Protein AF-A0A920GSS7-F1 (afdb_monomer_lite)

Foldseek 3Di:
DAQLLVLLVQLLVCLLVVVCVSLVCQLPFQDYFPSVLSNLSSQLSNCVSVVVLVSNLVSLVSCVVPQCSNDDDPVSNVVSLVSNLVSCLSVVVPVVSLVSCCVPPVVCSVVPPCVVSNPPDD

pLDDT: mean 87.75, std 14.55, range [37.09, 98.62]

Radius of gyration: 14.42 Å; chains: 1; bounding box: 28×36×34 Å

Sequence (122 aa):
MGQSFADVHAALAHAMAGNEEYLSKLIEGNSGFAGDIVSPVAKAWKAISENKWDKAREELEIASSEFERFGGSRAQRDLLEFTYVNVLMRSGNKEVARKTLLERRPNFYEMAPIETIAQSKN

Secondary structure (DSSP, 8-state):
---HHHHHHHHHHHHHTT-HHHHHHHHH---STTHHHHHHHHHHHHHHHTT-HHHHHHHHHHHTT-GGGG-S-HHHHHHHHHHHHHHHHHTT-HHHHHHHHHHH-HHHHHHSTTHHHHT---

Structure (mmCIF, N/CA/C/O backbone):
data_AF-A0A920GSS7-F1
#
_entry.id   AF-A0A920GSS7-F1
#
loop_
_atom_site.group_PDB
_atom_site.id
_atom_site.type_symbol
_atom_site.label_atom_id
_atom_site.label_alt_id
_atom_site.label_comp_id
_atom_site.label_asym_id
_atom_site.label_entity_id
_atom_site.label_seq_id
_atom_site.pdbx_PDB_ins_code
_atom_site.Cartn_x
_atom_site.Cartn_y
_atom_site.Cartn_z
_atom_site.occupancy
_atom_site.B_iso_or_equiv
_atom_site.auth_seq_id
_atom_site.auth_comp_id
_atom_site.auth_asym_id
_atom_site.auth_atom_id
_atom_site.pdbx_PDB_model_num
ATOM 1 N N . MET A 1 1 ? 3.647 11.670 12.699 1.00 64.81 1 MET A N 1
ATOM 2 C CA . MET A 1 1 ? 4.526 11.182 11.622 1.00 64.81 1 MET A CA 1
ATOM 3 C C . MET A 1 1 ? 5.850 11.900 11.733 1.00 64.81 1 MET A C 1
ATOM 5 O O . MET A 1 1 ? 5.871 13.037 12.199 1.00 64.81 1 MET A O 1
ATOM 9 N N . GLY A 1 2 ? 6.940 11.230 11.385 1.00 72.81 2 GLY A N 1
ATOM 10 C CA . GLY A 1 2 ? 8.278 11.802 11.565 1.00 72.81 2 GLY A CA 1
ATOM 11 C C . GLY A 1 2 ? 9.389 11.045 10.853 1.00 72.81 2 GLY A C 1
ATOM 12 O O . GLY A 1 2 ? 10.430 11.630 10.569 1.00 72.81 2 GLY A O 1
ATOM 13 N N . GLN A 1 3 ? 9.154 9.780 10.502 1.00 86.56 3 GLN A N 1
ATOM 14 C CA . GLN A 1 3 ? 10.082 8.978 9.719 1.00 86.56 3 GLN A CA 1
ATOM 15 C C . GLN A 1 3 ? 9.275 8.016 8.849 1.00 86.56 3 GLN A C 1
ATOM 17 O O . GLN A 1 3 ? 8.808 6.986 9.328 1.00 86.56 3 GLN A O 1
ATOM 22 N N . SER A 1 4 ? 9.150 8.330 7.560 1.00 89.00 4 SER A N 1
ATOM 23 C CA . SER A 1 4 ? 8.267 7.640 6.605 1.00 89.00 4 SER A CA 1
ATOM 24 C C . SER A 1 4 ? 8.499 6.129 6.562 1.00 89.00 4 SER A C 1
ATOM 26 O O . SER A 1 4 ? 7.547 5.358 6.514 1.00 89.00 4 SER A O 1
ATOM 28 N N . PHE A 1 5 ? 9.766 5.708 6.652 1.00 88.31 5 PHE A N 1
ATOM 29 C CA . PHE A 1 5 ? 10.161 4.307 6.820 1.00 88.31 5 PHE A CA 1
ATOM 30 C C . PHE A 1 5 ? 9.422 3.642 7.994 1.00 88.31 5 PHE A C 1
ATOM 32 O O . PHE A 1 5 ? 8.775 2.610 7.827 1.00 88.31 5 PHE A O 1
ATOM 39 N N . ALA A 1 6 ? 9.527 4.230 9.188 1.00 92.25 6 ALA A N 1
ATOM 40 C CA . ALA A 1 6 ? 8.962 3.666 10.408 1.00 92.25 6 ALA A CA 1
ATOM 41 C C . ALA A 1 6 ? 7.433 3.755 10.390 1.00 92.25 6 ALA A C 1
ATOM 43 O O . ALA A 1 6 ? 6.764 2.795 10.760 1.00 92.25 6 ALA A O 1
ATOM 44 N N . ASP A 1 7 ? 6.897 4.871 9.893 1.00 94.50 7 ASP A N 1
ATOM 45 C CA . ASP A 1 7 ? 5.461 5.122 9.806 1.00 94.50 7 ASP A CA 1
ATOM 46 C C . ASP A 1 7 ? 4.760 4.073 8.908 1.00 94.50 7 ASP A C 1
ATOM 48 O O . ASP A 1 7 ? 3.737 3.515 9.305 1.00 94.50 7 ASP A O 1
ATOM 52 N N . VAL A 1 8 ? 5.336 3.702 7.752 1.00 94.75 8 VAL A N 1
ATOM 53 C CA . VAL A 1 8 ? 4.772 2.654 6.870 1.00 94.75 8 VAL A CA 1
ATOM 54 C C . VAL A 1 8 ? 4.809 1.261 7.504 1.00 94.75 8 VAL A C 1
ATOM 56 O O . VAL A 1 8 ? 3.839 0.509 7.383 1.00 94.75 8 VAL A O 1
ATOM 59 N N . HIS A 1 9 ? 5.898 0.900 8.191 1.00 95.56 9 HIS A N 1
ATOM 60 C CA . HIS A 1 9 ? 6.002 -0.406 8.855 1.00 95.56 9 HIS A CA 1
ATOM 61 C C . HIS A 1 9 ? 5.085 -0.497 10.079 1.00 95.56 9 HIS A C 1
ATOM 63 O O . HIS A 1 9 ? 4.462 -1.535 10.304 1.00 95.56 9 HIS A O 1
ATOM 69 N N . ALA A 1 10 ? 4.955 0.591 10.842 1.00 96.44 10 ALA A N 1
ATOM 70 C CA . ALA A 1 10 ? 3.996 0.680 11.934 1.00 96.44 10 ALA A CA 1
ATOM 71 C C . ALA A 1 10 ? 2.562 0.539 11.405 1.00 96.44 10 ALA A C 1
ATOM 73 O O . ALA A 1 10 ? 1.787 -0.238 11.956 1.00 96.44 10 ALA A O 1
ATOM 74 N N . ALA A 1 11 ? 2.224 1.208 10.297 1.00 97.31 11 ALA A N 1
ATOM 75 C CA . ALA A 1 11 ? 0.908 1.089 9.672 1.00 97.31 11 ALA A CA 1
ATOM 76 C C . ALA A 1 11 ? 0.608 -0.357 9.252 1.00 97.31 11 ALA A C 1
ATOM 78 O O . ALA A 1 11 ? -0.476 -0.860 9.540 1.00 97.31 11 ALA A O 1
ATOM 79 N N . LEU A 1 12 ? 1.578 -1.049 8.644 1.00 97.88 12 LEU A N 1
ATOM 80 C CA . LEU A 1 12 ? 1.446 -2.465 8.299 1.00 97.88 12 LEU A CA 1
ATOM 81 C C . LEU A 1 12 ? 1.175 -3.321 9.544 1.00 97.88 12 LEU A C 1
ATOM 83 O O . LEU A 1 12 ? 0.211 -4.084 9.571 1.00 97.88 12 LEU A O 1
ATOM 87 N N . ALA A 1 13 ? 1.995 -3.173 10.588 1.00 98.25 13 ALA A N 1
ATOM 88 C CA . ALA A 1 13 ? 1.846 -3.938 11.822 1.00 98.25 13 ALA A CA 1
ATOM 89 C C . ALA A 1 13 ? 0.486 -3.684 12.493 1.00 98.25 13 ALA A C 1
ATOM 91 O O . ALA A 1 13 ? -0.191 -4.628 12.895 1.00 98.25 13 ALA A O 1
ATOM 92 N N . HIS A 1 14 ? 0.054 -2.422 12.577 1.00 98.50 14 HIS A N 1
ATOM 93 C CA . HIS A 1 14 ? -1.231 -2.069 13.172 1.00 98.50 14 HIS A CA 1
ATOM 94 C C . HIS A 1 14 ? -2.415 -2.591 12.356 1.00 98.50 14 HIS A C 1
ATOM 96 O O . HIS A 1 14 ? -3.345 -3.133 12.949 1.00 98.50 14 HIS A O 1
ATOM 102 N N . ALA A 1 15 ? -2.374 -2.493 11.025 1.00 98.44 15 ALA A N 1
ATOM 103 C CA . ALA A 1 15 ? -3.432 -3.014 10.162 1.00 98.44 15 ALA A CA 1
ATOM 104 C C . ALA A 1 15 ? -3.603 -4.528 10.302 1.00 98.44 15 ALA A C 1
ATOM 106 O O . ALA A 1 15 ? -4.724 -5.004 10.473 1.00 98.44 15 ALA A O 1
ATOM 107 N N . MET A 1 16 ? -2.500 -5.279 10.290 1.00 98.12 16 MET A N 1
ATOM 108 C CA . MET A 1 16 ? -2.545 -6.742 10.391 1.00 98.12 16 MET A CA 1
ATOM 109 C C . MET A 1 16 ? -2.901 -7.228 11.801 1.00 98.12 16 MET A C 1
ATOM 111 O O . MET A 1 16 ? -3.455 -8.312 11.951 1.00 98.12 16 MET A O 1
ATOM 115 N N . ALA A 1 17 ? -2.627 -6.425 12.831 1.00 98.12 17 ALA A N 1
ATOM 116 C CA . ALA A 1 17 ? -3.016 -6.711 14.209 1.00 98.12 17 ALA A CA 1
ATOM 117 C C . ALA A 1 17 ? -4.444 -6.248 14.567 1.00 98.12 17 ALA A C 1
ATOM 119 O O . ALA A 1 17 ? -4.877 -6.475 15.693 1.00 98.12 17 ALA A O 1
ATOM 120 N N . GLY A 1 18 ? -5.164 -5.570 13.661 1.00 97.62 18 GLY A N 1
ATOM 121 C CA . GLY A 1 18 ? -6.484 -4.992 13.956 1.00 97.62 18 GLY A CA 1
ATOM 122 C C . GLY A 1 18 ? -6.446 -3.787 14.909 1.00 97.62 18 GLY A C 1
ATOM 123 O O . GLY A 1 18 ? -7.456 -3.433 15.511 1.00 97.62 18 GLY A O 1
ATOM 124 N N . ASN A 1 19 ? -5.289 -3.138 15.057 1.00 98.25 19 ASN A N 1
ATOM 125 C CA . ASN A 1 19 ? -5.088 -1.994 15.947 1.00 98.25 19 ASN A CA 1
ATOM 126 C C . ASN A 1 19 ? -5.577 -0.689 15.292 1.00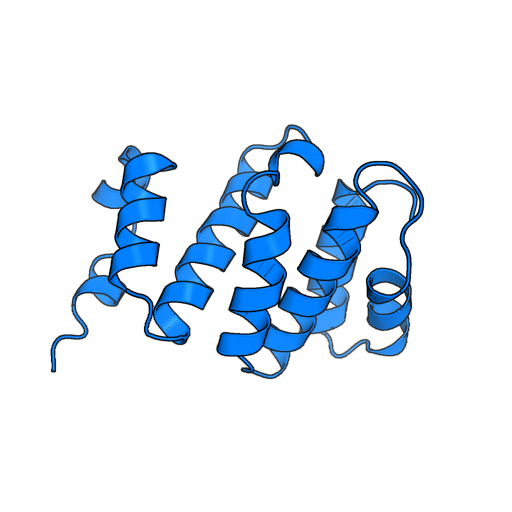 98.25 19 ASN A C 1
ATOM 128 O O . ASN A 1 19 ? -4.775 0.173 14.917 1.00 98.25 19 ASN A O 1
ATOM 132 N N . GLU A 1 20 ? -6.896 -0.543 15.148 1.00 96.88 20 GLU A N 1
ATOM 133 C CA . GLU A 1 20 ? -7.518 0.560 14.402 1.00 96.88 20 GLU A CA 1
ATOM 134 C C . GLU A 1 20 ? -7.164 1.953 14.932 1.00 96.88 20 GLU A C 1
ATOM 136 O O . GLU A 1 20 ? -6.946 2.869 14.139 1.00 96.88 20 GLU A O 1
ATOM 141 N N . GLU A 1 21 ? -7.064 2.122 16.253 1.00 96.94 21 GLU A N 1
ATOM 142 C CA . GLU A 1 21 ? -6.752 3.419 16.864 1.00 96.94 21 GLU A CA 1
ATOM 143 C C . GLU A 1 21 ? -5.384 3.945 16.400 1.00 96.94 21 GLU A C 1
ATOM 145 O O . GLU A 1 21 ? -5.246 5.098 15.988 1.00 96.94 21 GLU A O 1
ATOM 150 N N . TYR A 1 22 ? -4.361 3.090 16.433 1.00 96.75 22 TYR A N 1
ATOM 151 C CA . TYR A 1 22 ? -3.008 3.466 16.028 1.00 96.75 22 TYR A CA 1
ATOM 152 C C . TYR A 1 22 ? -2.873 3.585 14.512 1.00 96.75 22 TYR A C 1
ATOM 154 O O . TYR A 1 22 ? -2.193 4.489 14.028 1.00 96.75 22 TYR A O 1
ATOM 162 N N . LEU A 1 23 ? -3.559 2.722 13.760 1.00 97.88 23 LEU A N 1
ATOM 163 C CA . LEU A 1 23 ? -3.593 2.818 12.307 1.00 97.88 23 LEU A CA 1
ATOM 164 C C . LEU A 1 23 ? -4.236 4.130 11.842 1.00 97.88 23 LEU A C 1
ATOM 166 O O . LEU A 1 23 ? -3.715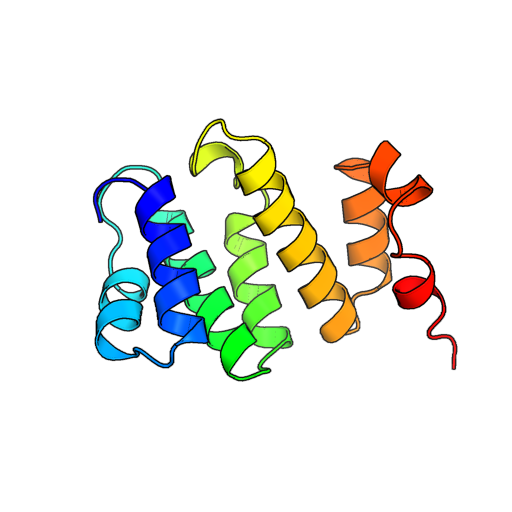 4.770 10.933 1.00 97.88 23 LEU A O 1
ATOM 170 N N . SER A 1 24 ? -5.322 4.569 12.484 1.00 96.75 24 SER A N 1
ATOM 171 C CA . SER A 1 24 ? -6.035 5.797 12.099 1.00 96.75 24 SER A CA 1
ATOM 172 C C . SER A 1 24 ? -5.147 7.036 12.232 1.00 96.75 24 SER A C 1
ATOM 174 O O . SER A 1 24 ? -5.118 7.864 11.327 1.00 96.75 24 SER A O 1
ATOM 176 N N . LYS A 1 25 ? -4.293 7.098 13.264 1.00 95.19 25 LYS A N 1
ATOM 177 C CA . LYS A 1 25 ? -3.291 8.172 13.427 1.00 95.19 25 LYS A CA 1
ATOM 178 C C . LYS A 1 25 ? -2.308 8.252 12.246 1.00 95.19 25 LYS A C 1
ATOM 180 O O . LYS A 1 25 ? -1.860 9.339 11.887 1.00 95.19 25 LYS A O 1
ATOM 185 N N . LEU A 1 26 ? -1.969 7.110 11.642 1.00 95.50 26 LEU A N 1
ATOM 186 C CA . LEU A 1 26 ? -1.089 7.015 10.468 1.00 95.50 26 LEU A CA 1
ATOM 187 C C . LEU A 1 26 ? -1.843 7.224 9.145 1.00 95.50 26 LEU A C 1
ATOM 189 O O . LEU A 1 26 ? -1.243 7.610 8.153 1.00 95.50 26 LEU A O 1
ATOM 193 N N . ILE A 1 27 ? -3.153 6.995 9.114 1.00 95.81 27 ILE A N 1
ATOM 194 C CA . ILE A 1 27 ? -3.996 7.322 7.959 1.00 95.81 27 ILE A CA 1
ATOM 195 C C . ILE A 1 27 ? -4.253 8.832 7.888 1.00 95.81 27 ILE A C 1
ATOM 197 O O . ILE A 1 27 ? -4.259 9.403 6.800 1.00 95.81 27 ILE A O 1
ATOM 201 N N . GLU A 1 28 ? -4.481 9.477 9.029 1.00 93.81 28 GLU A N 1
ATOM 202 C CA . GLU A 1 28 ? -4.863 10.891 9.117 1.00 93.81 28 GLU A CA 1
ATOM 203 C C . GLU A 1 28 ? -3.665 11.845 9.117 1.00 93.81 28 GLU A C 1
ATOM 205 O O . GLU A 1 28 ? -3.799 13.013 8.751 1.00 93.81 28 GLU A O 1
ATOM 210 N N . GLY A 1 29 ? -2.486 11.373 9.526 1.00 87.62 29 GLY A N 1
ATOM 211 C CA . GLY A 1 29 ? -1.282 12.195 9.505 1.00 87.62 29 GLY A CA 1
ATOM 212 C C . GLY A 1 29 ? -0.817 12.516 8.079 1.00 87.62 29 GLY A C 1
ATOM 213 O O . GLY A 1 29 ? -0.959 11.719 7.156 1.00 87.62 29 GLY A O 1
ATOM 214 N N . ASN A 1 30 ? -0.229 13.699 7.911 1.00 81.69 30 ASN A N 1
ATOM 215 C CA . ASN A 1 30 ? 0.354 14.161 6.645 1.00 81.69 30 ASN A CA 1
ATOM 216 C C . ASN A 1 30 ? 1.663 14.948 6.837 1.00 81.69 30 ASN A C 1
ATOM 218 O O . ASN A 1 30 ? 2.149 15.600 5.916 1.00 81.69 30 ASN A O 1
ATOM 222 N N . SER A 1 31 ? 2.215 14.931 8.051 1.00 82.31 31 SER A N 1
ATOM 223 C CA . SER A 1 31 ? 3.404 15.694 8.416 1.00 82.31 31 SER A CA 1
ATOM 224 C C . SER A 1 31 ? 4.685 14.875 8.249 1.00 82.31 31 SER A C 1
ATOM 226 O O . SER A 1 31 ? 4.675 13.648 8.303 1.00 82.31 31 SER A O 1
ATOM 228 N N . GLY A 1 32 ? 5.817 15.560 8.084 1.00 83.25 32 GLY A N 1
ATOM 229 C CA . GLY A 1 32 ? 7.121 14.915 7.911 1.00 83.25 32 GLY A CA 1
ATOM 230 C C . GLY A 1 32 ? 7.424 14.519 6.464 1.00 83.25 32 GLY A C 1
ATOM 231 O O . GLY A 1 32 ? 6.629 14.724 5.548 1.00 83.25 32 GLY A O 1
ATOM 232 N N . PHE A 1 33 ? 8.627 13.987 6.247 1.00 84.44 33 PHE A N 1
ATOM 233 C CA . PHE A 1 33 ? 9.070 13.562 4.920 1.00 84.44 33 PHE A CA 1
ATOM 234 C C . PHE A 1 33 ? 8.132 12.485 4.363 1.00 84.44 33 PHE A C 1
ATOM 236 O O . PHE A 1 33 ? 7.750 11.570 5.090 1.00 84.44 33 PHE A O 1
ATOM 243 N N . ALA A 1 34 ? 7.762 12.599 3.086 1.00 88.62 34 ALA A N 1
ATOM 244 C CA . ALA A 1 34 ? 6.875 11.659 2.394 1.00 88.62 34 ALA A CA 1
ATOM 245 C C . ALA A 1 34 ? 5.513 11.408 3.085 1.00 88.62 34 ALA A C 1
ATOM 247 O O . ALA A 1 34 ? 4.861 10.404 2.806 1.00 88.62 34 ALA A O 1
ATOM 248 N N . GLY A 1 35 ? 5.070 12.296 3.988 1.00 85.25 35 GLY A N 1
ATOM 249 C CA . GLY A 1 35 ? 3.802 12.146 4.715 1.00 85.25 35 GLY A CA 1
ATOM 250 C C . GLY A 1 35 ? 2.578 12.079 3.793 1.00 85.25 35 GLY A C 1
ATOM 251 O O . GLY A 1 35 ? 1.618 11.373 4.088 1.00 85.25 35 GLY A O 1
ATOM 252 N N . ASP A 1 36 ? 2.656 12.736 2.636 1.00 89.31 36 ASP A N 1
ATOM 253 C CA . ASP A 1 36 ? 1.682 12.696 1.542 1.00 89.31 36 ASP A CA 1
ATOM 254 C C . ASP A 1 36 ? 1.469 11.291 0.960 1.00 89.31 36 ASP A C 1
ATOM 256 O O . ASP A 1 36 ? 0.346 10.964 0.582 1.00 89.31 36 ASP A O 1
ATOM 260 N N . ILE A 1 37 ? 2.501 10.438 0.953 1.00 93.62 37 ILE A N 1
ATOM 261 C CA . ILE A 1 37 ? 2.401 9.053 0.465 1.00 93.62 37 ILE A CA 1
ATOM 262 C C . ILE A 1 37 ? 2.309 8.010 1.594 1.00 93.62 37 ILE A C 1
ATOM 264 O O . ILE A 1 37 ? 1.879 6.884 1.352 1.00 93.62 37 ILE A O 1
ATOM 268 N N . VAL A 1 38 ? 2.628 8.362 2.848 1.00 95.19 38 VAL A N 1
ATOM 269 C CA . VAL A 1 38 ? 2.417 7.468 4.009 1.00 95.19 38 VAL A CA 1
ATOM 270 C C . VAL A 1 38 ? 0.931 7.158 4.198 1.00 95.19 38 VAL A C 1
ATOM 272 O O . VAL A 1 38 ? 0.568 5.992 4.347 1.00 95.19 38 VAL A O 1
ATOM 275 N N . SER A 1 39 ? 0.071 8.181 4.163 1.00 95.38 39 SER A N 1
ATOM 276 C CA . SER A 1 39 ? -1.382 8.026 4.333 1.00 95.38 39 SER A CA 1
ATOM 277 C C . SER A 1 39 ? -2.010 7.028 3.343 1.00 95.38 39 SER A C 1
ATOM 279 O O . SER A 1 39 ? -2.669 6.089 3.803 1.00 95.38 39 SER A O 1
ATOM 281 N N . PRO A 1 40 ? -1.811 7.143 2.011 1.00 96.50 40 PRO A N 1
ATOM 282 C CA . PRO A 1 40 ? -2.368 6.175 1.067 1.00 96.50 40 PRO A CA 1
ATOM 283 C C . PRO A 1 40 ? -1.827 4.757 1.292 1.00 96.50 40 PRO A C 1
ATOM 285 O O . PRO A 1 40 ? -2.600 3.802 1.302 1.00 96.50 40 PRO A O 1
ATOM 288 N N . VAL A 1 41 ? -0.540 4.582 1.605 1.00 97.44 41 VAL A N 1
ATOM 289 C CA . VAL A 1 41 ? -0.007 3.243 1.921 1.00 97.44 41 VAL A CA 1
ATOM 290 C C . VAL A 1 41 ? -0.620 2.669 3.209 1.00 97.44 41 VAL A C 1
ATOM 292 O O . VAL A 1 41 ? -0.959 1.487 3.255 1.00 97.44 41 VAL A O 1
ATOM 295 N N . ALA A 1 42 ? -0.859 3.488 4.236 1.00 97.50 42 ALA A N 1
ATOM 296 C CA . ALA A 1 42 ? -1.560 3.055 5.448 1.00 97.50 42 ALA A CA 1
ATOM 297 C C . ALA A 1 42 ? -3.020 2.645 5.169 1.00 97.50 42 ALA A C 1
ATOM 299 O O . ALA A 1 42 ? -3.491 1.626 5.684 1.00 97.50 42 ALA A O 1
ATOM 300 N N . LYS A 1 43 ? -3.730 3.391 4.312 1.00 98.25 43 LYS A N 1
ATOM 301 C CA . LYS A 1 43 ? -5.085 3.033 3.853 1.00 98.25 43 LYS A CA 1
ATOM 302 C C . LYS A 1 43 ? -5.085 1.735 3.053 1.00 98.25 43 LYS A C 1
ATOM 304 O O . LYS A 1 43 ? -5.988 0.918 3.232 1.00 98.25 43 LYS A O 1
ATOM 309 N N . ALA A 1 44 ? -4.068 1.514 2.223 1.00 98.44 44 ALA A N 1
ATOM 310 C CA . ALA A 1 44 ? -3.903 0.260 1.508 1.00 98.44 44 ALA A CA 1
ATOM 311 C C . ALA A 1 44 ? -3.727 -0.925 2.464 1.00 98.44 44 ALA A C 1
ATOM 313 O O . ALA A 1 44 ? -4.384 -1.946 2.276 1.00 98.44 44 ALA A O 1
ATOM 314 N N . TRP A 1 45 ? -2.923 -0.788 3.526 1.00 98.44 45 TRP A N 1
ATOM 315 C CA . TRP A 1 45 ? -2.790 -1.840 4.540 1.00 98.44 45 TRP A CA 1
ATOM 316 C C . TRP A 1 45 ? -4.112 -2.175 5.218 1.00 98.44 45 TRP A C 1
ATOM 318 O O . TRP A 1 45 ? -4.427 -3.356 5.360 1.00 98.44 45 TRP A O 1
ATOM 328 N N . LYS A 1 46 ? -4.907 -1.155 5.568 1.00 98.62 46 LYS A N 1
ATOM 329 C CA . LYS A 1 46 ? -6.262 -1.355 6.097 1.00 98.62 46 LYS A CA 1
ATOM 330 C C . LYS A 1 46 ? -7.143 -2.120 5.110 1.00 98.62 46 LYS A C 1
ATOM 332 O O . LYS A 1 46 ? -7.798 -3.092 5.464 1.00 98.62 46 LYS A O 1
ATOM 337 N N . ALA A 1 47 ? -7.151 -1.695 3.851 1.00 98.62 47 ALA A N 1
ATOM 338 C CA . ALA A 1 47 ? -7.955 -2.343 2.825 1.00 98.62 47 ALA A CA 1
ATOM 339 C C . ALA A 1 47 ? -7.527 -3.805 2.604 1.00 98.62 47 ALA A C 1
ATOM 341 O O . ALA A 1 47 ? -8.384 -4.671 2.447 1.00 98.62 47 ALA A O 1
ATOM 342 N N . ILE A 1 48 ? -6.225 -4.101 2.651 1.00 98.50 48 ILE A N 1
ATOM 343 C CA . ILE A 1 48 ? -5.696 -5.468 2.559 1.00 98.50 48 ILE A CA 1
ATOM 344 C C . ILE A 1 48 ? -6.149 -6.319 3.750 1.00 98.50 48 ILE A C 1
ATOM 346 O O . ILE A 1 48 ? -6.622 -7.433 3.526 1.00 98.50 48 ILE A O 1
ATOM 350 N N . SER A 1 49 ? -6.056 -5.823 4.992 1.00 98.25 49 SER A N 1
ATOM 351 C CA . SER A 1 49 ? -6.489 -6.597 6.169 1.00 98.25 49 SER A CA 1
ATOM 352 C C . SER A 1 49 ? -7.993 -6.898 6.159 1.00 98.25 49 SER A C 1
ATOM 354 O O . SER A 1 49 ? -8.426 -7.920 6.685 1.00 98.25 49 SER A O 1
ATOM 356 N N . GLU A 1 50 ? -8.783 -6.061 5.485 1.00 98.12 50 GLU A N 1
ATOM 357 C CA . GLU A 1 50 ? -10.227 -6.226 5.293 1.00 98.12 50 GLU A CA 1
ATOM 358 C C . GLU A 1 50 ? -10.604 -6.963 3.986 1.00 98.12 50 GLU A C 1
ATOM 360 O O . GLU A 1 50 ? -11.788 -7.079 3.670 1.00 98.12 50 GLU A O 1
ATOM 365 N N . ASN A 1 51 ? -9.631 -7.464 3.211 1.00 97.69 51 ASN A N 1
ATOM 366 C CA . ASN A 1 51 ? -9.823 -8.086 1.887 1.00 97.69 51 ASN A CA 1
ATOM 367 C C . ASN A 1 51 ? -10.512 -7.183 0.836 1.00 97.69 51 ASN A C 1
ATOM 369 O O . ASN A 1 51 ? -11.104 -7.668 -0.131 1.00 97.69 51 ASN A O 1
ATOM 373 N N . LYS A 1 52 ? -10.424 -5.859 0.985 1.00 98.44 52 LYS A N 1
ATOM 374 C CA . LYS A 1 52 ? -10.952 -4.859 0.044 1.00 98.44 52 LYS A CA 1
ATOM 375 C C . LYS A 1 52 ? -9.927 -4.570 -1.057 1.00 98.44 52 LYS A C 1
ATOM 377 O O . LYS A 1 52 ? -9.325 -3.500 -1.102 1.00 98.44 52 LYS A O 1
ATOM 382 N N . TRP A 1 53 ? -9.711 -5.541 -1.943 1.00 97.62 53 TRP A N 1
ATOM 383 C CA . TRP A 1 53 ? -8.615 -5.522 -2.923 1.00 97.62 53 TRP A CA 1
ATOM 384 C C . TRP A 1 53 ? -8.648 -4.341 -3.899 1.00 97.62 53 TRP A C 1
ATOM 386 O O . TRP A 1 53 ? -7.607 -3.734 -4.136 1.00 97.62 53 TRP A O 1
ATOM 396 N N . ASP A 1 54 ? -9.819 -3.964 -4.419 1.00 98.00 54 ASP A N 1
ATOM 397 C CA . ASP A 1 54 ? -9.932 -2.806 -5.321 1.00 98.00 54 ASP A CA 1
ATOM 398 C C . ASP A 1 54 ? -9.570 -1.501 -4.613 1.00 98.00 54 ASP A C 1
ATOM 400 O O . ASP A 1 54 ? -8.848 -0.669 -5.162 1.00 98.00 54 ASP A O 1
ATOM 404 N N . LYS A 1 55 ? -9.983 -1.368 -3.348 1.00 98.38 55 LYS A N 1
ATOM 405 C CA . LYS A 1 55 ? -9.635 -0.206 -2.533 1.00 98.38 55 LYS A CA 1
ATOM 406 C C . LYS A 1 55 ? -8.139 -0.162 -2.233 1.00 98.38 55 LYS A C 1
ATOM 408 O O . LYS A 1 55 ? -7.529 0.896 -2.323 1.00 98.38 55 LYS A O 1
ATOM 413 N N . ALA A 1 56 ? -7.537 -1.306 -1.914 1.00 98.50 56 ALA A N 1
ATOM 414 C CA . ALA A 1 56 ? -6.094 -1.400 -1.717 1.00 98.50 56 ALA A CA 1
ATOM 415 C C . ALA A 1 56 ? -5.318 -0.999 -2.979 1.00 98.50 56 ALA A C 1
ATOM 417 O O . ALA A 1 56 ? -4.289 -0.334 -2.876 1.00 98.50 56 ALA A O 1
ATOM 418 N N . ARG A 1 57 ? -5.817 -1.381 -4.163 1.00 97.88 57 ARG A N 1
ATOM 419 C CA . ARG A 1 57 ? -5.209 -1.029 -5.451 1.00 97.88 57 ARG A CA 1
ATOM 420 C C . ARG A 1 57 ? -5.207 0.479 -5.652 1.00 97.88 57 ARG A C 1
ATOM 422 O O . ARG A 1 57 ? -4.145 1.029 -5.909 1.00 97.88 57 ARG A O 1
ATOM 429 N N . GLU A 1 58 ? -6.369 1.115 -5.510 1.00 97.88 58 GLU A N 1
ATOM 430 C CA . GLU A 1 58 ? -6.523 2.567 -5.671 1.00 97.88 58 GLU A CA 1
ATOM 431 C C . GLU A 1 58 ? -5.573 3.340 -4.752 1.00 97.88 58 GLU A C 1
ATOM 433 O O . GLU A 1 58 ? -4.920 4.285 -5.181 1.00 97.88 58 GLU A O 1
ATOM 438 N N . GLU A 1 59 ? -5.460 2.919 -3.492 1.00 98.00 59 GLU A N 1
ATOM 439 C CA . GLU A 1 59 ? -4.601 3.595 -2.520 1.00 98.00 59 GLU A CA 1
ATOM 440 C C . GLU A 1 59 ? -3.105 3.361 -2.803 1.00 98.00 59 GLU A C 1
ATOM 442 O O . GLU A 1 59 ? -2.310 4.292 -2.713 1.00 98.00 59 GLU A O 1
ATOM 447 N N . LEU A 1 60 ? -2.691 2.150 -3.203 1.00 97.44 60 LEU A N 1
ATOM 448 C CA . LEU A 1 60 ? -1.291 1.896 -3.579 1.00 97.44 60 LEU A CA 1
ATOM 449 C C . LEU A 1 60 ? -0.890 2.600 -4.872 1.00 97.44 60 LEU A C 1
ATOM 451 O O . LEU A 1 60 ? 0.261 3.017 -4.988 1.00 97.44 60 LEU A O 1
ATOM 455 N N . GLU A 1 61 ? -1.806 2.732 -5.831 1.00 95.81 61 GLU A N 1
ATOM 456 C CA . GLU A 1 61 ? -1.542 3.386 -7.112 1.00 95.81 61 GLU A CA 1
ATOM 457 C C . GLU A 1 61 ? -1.053 4.825 -6.909 1.00 95.81 61 GLU A C 1
ATOM 459 O O . GLU A 1 61 ? -0.057 5.205 -7.529 1.00 95.81 61 GLU A O 1
ATOM 464 N N . ILE A 1 62 ? -1.647 5.553 -5.951 1.00 95.31 62 ILE A N 1
ATOM 465 C CA . ILE A 1 62 ? -1.265 6.924 -5.561 1.00 95.31 62 ILE A CA 1
ATOM 466 C C . ILE A 1 62 ? 0.222 7.024 -5.187 1.00 95.31 62 ILE A C 1
ATOM 468 O O . ILE A 1 62 ? 0.873 8.002 -5.535 1.00 95.31 62 ILE A O 1
ATOM 472 N N . ALA A 1 63 ? 0.770 6.022 -4.492 1.00 94.00 63 ALA A N 1
ATOM 473 C CA . ALA A 1 63 ? 2.158 6.028 -4.014 1.00 94.00 63 ALA A CA 1
ATOM 474 C C . ALA 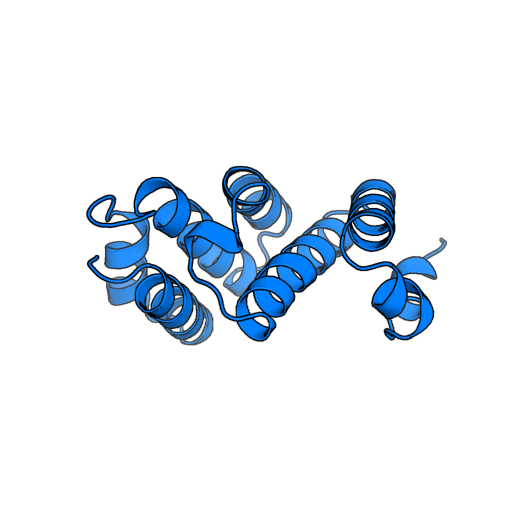A 1 63 ? 3.126 5.229 -4.910 1.00 94.00 63 ALA A C 1
ATOM 476 O O . ALA A 1 63 ? 4.341 5.262 -4.705 1.00 94.00 63 ALA A O 1
ATOM 477 N N . SER A 1 64 ? 2.611 4.481 -5.889 1.00 91.88 64 SER A N 1
ATOM 478 C CA . SER A 1 64 ? 3.364 3.439 -6.595 1.00 91.88 64 SER A CA 1
ATOM 479 C C . SER A 1 64 ? 4.558 3.952 -7.402 1.00 91.88 64 SER A C 1
ATOM 481 O O . SER A 1 64 ? 5.506 3.198 -7.627 1.00 91.88 64 SER A O 1
ATOM 483 N N . SER A 1 65 ? 4.548 5.204 -7.858 1.00 92.00 65 SER A N 1
ATOM 484 C CA . SER A 1 65 ? 5.668 5.823 -8.583 1.00 92.00 65 SER A CA 1
ATOM 485 C C . SER A 1 65 ? 6.766 6.379 -7.678 1.00 92.00 65 SER A C 1
ATOM 487 O O . SER A 1 65 ? 7.770 6.842 -8.202 1.00 92.00 65 SER A O 1
ATOM 489 N N . GLU A 1 66 ? 6.567 6.348 -6.359 1.00 93.12 66 GLU A N 1
ATOM 490 C CA . GLU A 1 66 ? 7.336 7.143 -5.398 1.00 93.12 66 GLU A CA 1
ATOM 491 C C . GLU A 1 66 ? 7.809 6.338 -4.169 1.00 93.12 66 GLU A C 1
ATOM 493 O O . GLU A 1 66 ? 8.175 6.894 -3.131 1.00 93.12 66 GLU A O 1
ATOM 498 N N . PHE A 1 67 ? 7.809 5.002 -4.243 1.00 92.25 67 PHE A N 1
ATOM 499 C CA . PHE A 1 67 ? 8.171 4.132 -3.114 1.00 92.25 67 PHE A CA 1
ATOM 500 C C . PHE A 1 67 ? 9.595 4.355 -2.573 1.00 92.25 67 PHE A C 1
ATOM 502 O O . PHE A 1 67 ? 9.873 4.057 -1.408 1.00 92.25 67 PHE A O 1
ATOM 509 N N . GLU A 1 68 ? 10.511 4.896 -3.373 1.00 90.94 68 GLU A N 1
ATOM 510 C CA . GLU A 1 68 ? 11.850 5.299 -2.941 1.00 90.94 68 GLU A CA 1
ATOM 511 C C . GLU A 1 68 ? 11.846 6.448 -1.923 1.00 90.94 68 GLU A C 1
ATOM 513 O O . GLU A 1 68 ? 12.770 6.535 -1.110 1.00 90.94 68 GLU A O 1
ATOM 518 N N . ARG A 1 69 ? 10.788 7.273 -1.885 1.00 93.06 69 ARG A N 1
ATOM 519 C CA . ARG A 1 69 ? 10.624 8.341 -0.885 1.00 93.06 69 ARG A CA 1
ATOM 520 C C . ARG A 1 69 ? 10.404 7.798 0.528 1.00 93.06 69 ARG A C 1
ATOM 522 O O . ARG A 1 69 ? 10.635 8.517 1.490 1.00 93.06 69 ARG A O 1
ATOM 529 N N . PHE A 1 70 ? 10.045 6.527 0.705 1.00 90.50 70 PHE A N 1
ATOM 530 C CA . PHE A 1 70 ? 10.016 5.923 2.042 1.00 90.50 70 PHE A CA 1
ATOM 531 C C . PHE A 1 70 ? 11.410 5.588 2.584 1.00 90.50 70 PHE A C 1
ATOM 533 O O . PHE A 1 70 ? 11.548 5.270 3.764 1.00 90.50 70 PHE A O 1
ATOM 540 N N . GLY A 1 71 ? 12.448 5.594 1.742 1.00 87.62 71 GLY A N 1
ATOM 541 C CA . GLY A 1 71 ? 13.826 5.334 2.148 1.00 87.62 71 GLY A CA 1
ATOM 542 C C . GLY A 1 71 ? 14.632 4.490 1.157 1.00 87.62 71 GLY A C 1
ATOM 543 O O . GLY A 1 71 ? 14.125 3.896 0.205 1.00 87.62 71 GLY A O 1
ATOM 544 N N . GLY A 1 72 ? 15.938 4.400 1.421 1.00 85.25 72 GLY A N 1
ATOM 545 C CA . GLY A 1 72 ? 16.908 3.767 0.520 1.00 85.25 72 GLY A CA 1
ATOM 546 C C . GLY A 1 72 ? 16.946 2.234 0.542 1.00 85.25 72 GLY A C 1
ATOM 547 O O . GLY A 1 72 ? 17.564 1.643 -0.347 1.00 85.25 72 GLY A O 1
ATOM 548 N N . SER A 1 73 ? 16.285 1.573 1.500 1.00 88.62 73 SER A N 1
ATOM 549 C CA . SER A 1 73 ? 16.350 0.112 1.656 1.00 88.62 73 SER A CA 1
ATOM 550 C C . SER A 1 73 ? 15.709 -0.628 0.479 1.00 88.62 73 SER A C 1
ATOM 552 O O . SER A 1 73 ? 14.550 -0.395 0.134 1.00 88.62 73 SER A O 1
ATOM 554 N N . ARG A 1 74 ? 16.451 -1.570 -0.117 1.00 87.19 74 ARG A N 1
ATOM 555 C CA . ARG A 1 74 ? 15.946 -2.414 -1.210 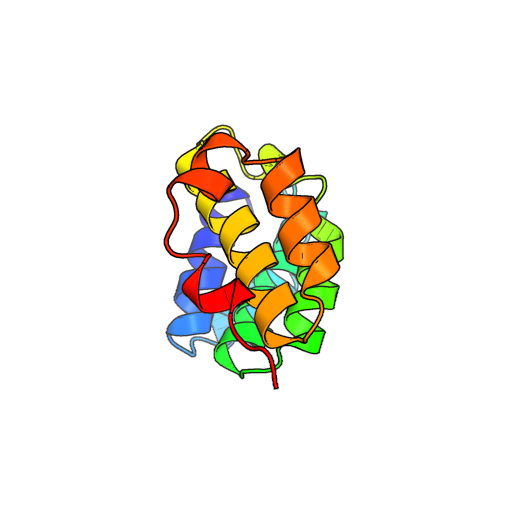1.00 87.19 74 ARG A CA 1
ATOM 556 C C . ARG A 1 74 ? 14.807 -3.324 -0.750 1.00 87.19 74 ARG A C 1
ATOM 558 O O . ARG A 1 74 ? 13.785 -3.370 -1.420 1.00 87.19 74 ARG A O 1
ATOM 565 N N . ALA A 1 75 ? 14.953 -3.976 0.404 1.00 89.38 75 ALA A N 1
ATOM 566 C CA . ALA A 1 75 ? 13.942 -4.895 0.931 1.00 89.38 75 ALA A CA 1
ATOM 567 C C . ALA A 1 75 ? 12.589 -4.203 1.174 1.00 89.38 75 ALA A C 1
ATOM 569 O O . ALA A 1 75 ? 11.540 -4.795 0.948 1.00 89.38 75 ALA A O 1
ATOM 570 N N . GLN A 1 76 ? 12.606 -2.924 1.564 1.00 90.75 76 GLN A N 1
ATOM 571 C CA . GLN A 1 76 ? 11.388 -2.123 1.689 1.00 90.75 76 GLN A CA 1
ATOM 572 C C . GLN A 1 76 ? 10.710 -1.892 0.337 1.00 90.75 76 GLN A C 1
ATOM 574 O O . GLN A 1 76 ? 9.497 -2.055 0.220 1.00 90.75 76 GLN A O 1
ATOM 579 N N . ARG A 1 77 ? 11.477 -1.481 -0.682 1.00 90.75 77 ARG A N 1
ATOM 580 C CA . ARG A 1 77 ? 10.915 -1.277 -2.023 1.00 90.75 77 ARG A CA 1
ATOM 581 C C . ARG A 1 77 ? 10.360 -2.582 -2.578 1.00 90.75 77 ARG A C 1
ATOM 583 O O . ARG A 1 77 ? 9.281 -2.574 -3.151 1.00 90.75 77 ARG A O 1
ATOM 590 N N . ASP A 1 78 ? 11.052 -3.694 -2.347 1.00 90.38 78 ASP A N 1
ATOM 591 C CA . ASP A 1 78 ? 10.571 -5.022 -2.730 1.00 90.38 78 ASP A CA 1
ATOM 592 C C . ASP A 1 78 ? 9.245 -5.361 -2.029 1.00 90.38 78 ASP A C 1
ATOM 594 O O . ASP A 1 78 ? 8.304 -5.781 -2.696 1.00 90.38 78 ASP A O 1
ATOM 598 N N . LEU A 1 79 ? 9.115 -5.096 -0.723 1.00 92.19 79 LEU A N 1
ATOM 599 C CA . LEU A 1 79 ? 7.856 -5.282 0.009 1.00 92.19 79 LEU A CA 1
ATOM 600 C C . LEU A 1 79 ? 6.695 -4.496 -0.622 1.00 92.19 79 LEU A C 1
ATOM 602 O O . LEU A 1 79 ? 5.628 -5.064 -0.861 1.00 92.19 79 LEU A O 1
ATOM 606 N N . LEU A 1 80 ? 6.887 -3.205 -0.903 1.00 94.06 80 LEU A N 1
ATOM 607 C CA . LEU A 1 80 ? 5.836 -2.344 -1.455 1.00 94.06 80 LEU A CA 1
ATOM 608 C C . LEU A 1 80 ? 5.485 -2.710 -2.902 1.00 94.06 80 LEU A C 1
ATOM 610 O O . LEU A 1 80 ? 4.308 -2.819 -3.247 1.00 94.06 80 LEU A O 1
ATOM 614 N N . GLU A 1 81 ? 6.487 -2.960 -3.744 1.00 92.44 81 GLU A N 1
ATOM 615 C CA . GLU A 1 81 ? 6.271 -3.343 -5.140 1.00 92.44 81 GLU A CA 1
ATOM 616 C C . GLU A 1 81 ? 5.587 -4.708 -5.257 1.00 92.44 81 GLU A C 1
ATOM 618 O O . GLU A 1 81 ? 4.616 -4.841 -6.004 1.00 92.44 81 GLU A O 1
ATOM 623 N N . PHE A 1 82 ? 6.020 -5.712 -4.488 1.00 93.06 82 PHE A N 1
ATOM 624 C CA . PHE A 1 82 ? 5.365 -7.021 -4.503 1.00 93.06 82 PHE A CA 1
ATOM 625 C C . PHE A 1 82 ? 3.973 -6.989 -3.881 1.00 93.06 82 PHE A C 1
ATOM 627 O O . PHE A 1 82 ? 3.091 -7.708 -4.350 1.00 93.06 82 PHE A O 1
ATOM 634 N N . THR A 1 83 ? 3.737 -6.128 -2.889 1.00 95.38 83 THR A N 1
ATOM 635 C CA . THR A 1 83 ? 2.378 -5.867 -2.404 1.00 95.38 83 THR A CA 1
ATOM 636 C C . THR A 1 83 ? 1.507 -5.321 -3.527 1.00 95.38 83 THR A C 1
ATOM 638 O O . THR A 1 83 ? 0.422 -5.848 -3.761 1.00 95.38 83 THR A O 1
ATOM 641 N N . TYR A 1 84 ? 1.972 -4.298 -4.247 1.00 95.94 84 TYR A N 1
ATOM 642 C CA . TYR A 1 84 ? 1.192 -3.698 -5.327 1.00 95.94 84 TYR A CA 1
ATOM 643 C C . TYR A 1 84 ? 0.868 -4.713 -6.427 1.00 95.94 84 TYR A C 1
ATOM 645 O O . TYR A 1 84 ? -0.286 -4.845 -6.830 1.00 95.94 84 TYR A O 1
ATOM 653 N N . VAL A 1 85 ? 1.850 -5.523 -6.827 1.00 94.06 85 VAL A N 1
ATOM 654 C CA . VAL A 1 85 ? 1.646 -6.649 -7.749 1.00 94.06 85 VAL A CA 1
ATOM 655 C C . VAL A 1 85 ? 0.617 -7.640 -7.199 1.00 94.06 85 VAL A C 1
ATOM 657 O O . VAL A 1 85 ? -0.297 -8.031 -7.922 1.00 94.06 85 VAL A O 1
ATOM 660 N N . ASN A 1 86 ? 0.714 -8.038 -5.928 1.00 93.75 86 ASN A N 1
ATOM 661 C CA . ASN A 1 86 ? -0.244 -8.959 -5.315 1.00 93.75 86 ASN A CA 1
ATOM 662 C C . ASN A 1 86 ? -1.674 -8.401 -5.345 1.00 93.75 86 ASN A C 1
ATOM 664 O O . ASN A 1 86 ? -2.605 -9.105 -5.736 1.00 93.75 86 ASN A O 1
ATOM 668 N N . VAL A 1 87 ? -1.834 -7.128 -4.991 1.00 96.75 87 VAL A N 1
ATOM 669 C CA . VAL A 1 87 ? -3.116 -6.422 -4.989 1.00 96.75 87 VAL A CA 1
ATOM 670 C C . VAL A 1 87 ? -3.693 -6.306 -6.401 1.00 96.75 87 VAL A C 1
ATOM 672 O O . VAL A 1 87 ? -4.880 -6.576 -6.593 1.00 96.75 87 VAL A O 1
ATOM 675 N N . LEU A 1 88 ? -2.874 -5.994 -7.411 1.00 95.06 88 LEU A N 1
ATOM 676 C CA . LEU A 1 88 ? -3.293 -5.999 -8.818 1.00 95.06 88 LEU A CA 1
ATOM 677 C C . LEU A 1 88 ? -3.802 -7.382 -9.244 1.00 95.06 88 LEU A C 1
ATOM 679 O O . LEU A 1 88 ? -4.839 -7.487 -9.893 1.00 95.06 88 LEU A O 1
ATOM 683 N N . MET A 1 89 ? -3.132 -8.458 -8.830 1.00 92.31 89 MET A N 1
ATOM 684 C CA . MET A 1 89 ? -3.566 -9.822 -9.151 1.00 92.31 89 MET A CA 1
ATOM 685 C C . MET A 1 89 ? -4.877 -10.197 -8.448 1.00 92.31 89 MET A C 1
ATOM 687 O O . MET A 1 89 ? -5.765 -10.767 -9.081 1.00 92.31 89 MET A O 1
ATOM 691 N N . ARG A 1 90 ? -5.029 -9.846 -7.163 1.00 93.94 90 ARG A N 1
ATOM 692 C CA . ARG A 1 90 ? -6.252 -10.086 -6.372 1.00 93.94 90 ARG A CA 1
ATOM 693 C C . ARG A 1 90 ? -7.461 -9.291 -6.877 1.00 93.94 90 ARG A C 1
ATOM 695 O O . ARG A 1 90 ? -8.580 -9.770 -6.743 1.00 93.94 90 ARG A O 1
ATOM 702 N N . SER A 1 91 ? -7.231 -8.125 -7.480 1.00 93.62 91 SER A N 1
ATOM 703 C CA . SER A 1 91 ? -8.255 -7.272 -8.112 1.00 93.62 91 SER A CA 1
ATOM 704 C C . SER A 1 91 ? -8.480 -7.578 -9.604 1.00 93.62 91 SER A C 1
ATOM 706 O O . SER A 1 91 ? -9.177 -6.844 -10.296 1.00 93.62 91 SER A O 1
ATOM 708 N N . GLY A 1 92 ? -7.876 -8.644 -10.146 1.00 92.25 92 GLY A N 1
ATOM 709 C CA . GLY A 1 92 ? -8.068 -9.061 -11.543 1.00 92.25 92 GLY A CA 1
ATOM 710 C C . GLY A 1 92 ? -7.274 -8.264 -12.590 1.00 92.25 92 GLY A C 1
ATOM 711 O O . GLY A 1 92 ? -7.362 -8.563 -13.780 1.00 92.25 92 GLY A O 1
ATOM 712 N N . ASN A 1 93 ? -6.431 -7.316 -12.181 1.00 93.75 93 ASN A N 1
ATOM 713 C CA . ASN A 1 93 ? -5.598 -6.469 -13.045 1.00 93.75 93 ASN A CA 1
ATOM 714 C C . ASN A 1 93 ? -4.294 -7.175 -13.472 1.00 93.75 93 ASN A C 1
ATOM 716 O O . ASN A 1 93 ? -3.188 -6.652 -13.309 1.00 93.75 93 ASN A O 1
ATOM 720 N N . LYS A 1 94 ? -4.416 -8.392 -14.017 1.00 90.44 94 LYS A N 1
ATOM 721 C CA . LYS A 1 94 ? -3.282 -9.304 -14.259 1.00 90.44 94 LYS A CA 1
ATOM 722 C C . LYS A 1 94 ? -2.248 -8.767 -15.249 1.00 90.44 94 LYS A C 1
ATOM 724 O O . LYS A 1 94 ? -1.049 -8.891 -15.011 1.00 90.44 94 LYS A O 1
ATOM 729 N N . GLU A 1 95 ? -2.691 -8.137 -16.335 1.00 90.69 95 GLU A N 1
ATOM 730 C CA . GLU A 1 95 ? -1.767 -7.570 -17.327 1.00 90.69 95 GLU A CA 1
ATOM 731 C C . GLU A 1 95 ? -0.960 -6.399 -16.762 1.00 90.69 95 GLU A C 1
ATOM 733 O O . GLU A 1 95 ? 0.235 -6.285 -17.038 1.00 90.69 95 GLU A O 1
ATOM 738 N N . VAL A 1 96 ? -1.581 -5.566 -15.921 1.00 91.81 96 VAL A N 1
ATOM 739 C CA . VAL A 1 96 ? -0.885 -4.463 -15.244 1.00 91.81 96 VAL A CA 1
ATOM 740 C C . VAL A 1 96 ? 0.160 -5.025 -14.284 1.00 91.81 96 VAL A C 1
ATOM 742 O O . VAL A 1 96 ? 1.313 -4.613 -14.344 1.00 91.81 96 VAL A O 1
ATOM 745 N N . ALA A 1 97 ? -0.199 -6.028 -13.477 1.00 91.50 97 ALA A N 1
ATOM 746 C CA . ALA A 1 97 ? 0.738 -6.696 -12.574 1.00 91.50 97 ALA A CA 1
ATOM 747 C C . ALA A 1 97 ? 1.951 -7.280 -13.319 1.00 91.50 97 ALA A C 1
ATOM 749 O O . ALA A 1 97 ? 3.097 -7.068 -12.915 1.00 91.50 97 ALA A O 1
ATOM 750 N N . ARG A 1 98 ? 1.704 -7.974 -14.440 1.00 88.06 98 ARG A N 1
ATOM 751 C CA . ARG A 1 98 ? 2.753 -8.542 -15.295 1.00 88.06 98 ARG A CA 1
ATOM 752 C C . ARG A 1 98 ? 3.677 -7.455 -15.838 1.00 88.06 98 ARG A C 1
ATOM 754 O O . ARG A 1 98 ? 4.895 -7.594 -15.757 1.00 88.06 98 ARG A O 1
ATOM 761 N N . LYS A 1 99 ? 3.107 -6.367 -16.359 1.00 90.00 99 LYS A N 1
ATOM 762 C CA . LYS A 1 99 ? 3.871 -5.225 -16.869 1.00 90.00 99 LYS A CA 1
ATOM 763 C C . LYS A 1 99 ? 4.736 -4.595 -15.772 1.00 90.00 99 LYS A C 1
ATOM 765 O O . LYS A 1 99 ? 5.930 -4.415 -15.985 1.00 90.00 99 LYS A O 1
ATOM 770 N N . THR A 1 100 ? 4.174 -4.349 -14.586 1.00 89.50 100 THR A N 1
ATOM 771 C CA . THR A 1 100 ? 4.906 -3.784 -13.440 1.00 89.50 100 THR A CA 1
ATOM 772 C C . THR A 1 100 ? 6.121 -4.631 -13.054 1.00 89.50 100 THR A C 1
ATOM 774 O O . THR A 1 100 ? 7.198 -4.082 -12.825 1.00 89.50 100 THR A O 1
ATOM 777 N N . LEU A 1 101 ? 5.983 -5.960 -13.018 1.00 87.69 101 LEU A N 1
ATOM 778 C CA . LEU A 1 101 ? 7.099 -6.863 -12.715 1.00 87.69 101 LEU A CA 1
ATOM 779 C C . LEU A 1 101 ? 8.191 -6.831 -13.780 1.00 87.69 101 LEU A C 1
ATOM 781 O O . LEU A 1 101 ? 9.366 -6.732 -13.435 1.00 87.69 101 LEU A O 1
ATOM 785 N N . LEU A 1 102 ? 7.812 -6.901 -15.057 1.00 87.44 102 LEU A N 1
ATOM 786 C CA . LEU A 1 102 ? 8.765 -6.875 -16.166 1.00 87.44 102 LEU A CA 1
ATOM 787 C C . LEU A 1 102 ? 9.570 -5.570 -16.190 1.00 87.44 102 LEU A C 1
ATOM 789 O O . LEU A 1 102 ? 10.777 -5.598 -16.410 1.00 87.44 102 LEU A O 1
ATOM 793 N N . GLU A 1 103 ? 8.919 -4.438 -15.925 1.00 88.00 103 GLU A N 1
ATOM 794 C CA . GLU A 1 103 ? 9.561 -3.122 -15.956 1.00 88.00 103 GLU A CA 1
ATOM 795 C C . GLU A 1 103 ? 10.453 -2.869 -14.737 1.00 88.00 103 GLU A C 1
ATOM 797 O O . GLU A 1 103 ? 11.538 -2.306 -14.868 1.00 88.00 103 GLU A O 1
ATOM 802 N N . ARG A 1 104 ? 10.007 -3.264 -13.539 1.00 84.62 104 ARG A N 1
ATOM 803 C CA . ARG A 1 104 ? 10.662 -2.856 -12.285 1.00 84.62 104 ARG A CA 1
ATOM 804 C C . ARG A 1 104 ? 11.507 -3.944 -11.641 1.00 84.62 104 ARG A C 1
ATOM 806 O O . ARG A 1 104 ? 12.384 -3.638 -10.830 1.00 84.62 104 ARG A O 1
ATOM 813 N N . ARG A 1 105 ? 11.237 -5.213 -11.952 1.00 81.06 105 ARG A N 1
ATOM 814 C CA . ARG A 1 105 ? 11.831 -6.389 -11.302 1.00 81.06 105 ARG A CA 1
ATOM 815 C C . ARG A 1 105 ? 12.062 -7.553 -12.290 1.00 81.06 105 ARG A C 1
ATOM 817 O O . ARG A 1 105 ? 11.681 -8.683 -11.981 1.00 81.06 105 ARG A O 1
ATOM 824 N N . PRO A 1 106 ? 12.748 -7.333 -13.429 1.00 77.25 106 PRO A N 1
ATOM 825 C CA . PRO A 1 106 ? 12.892 -8.336 -14.493 1.00 77.25 106 PRO A CA 1
ATOM 826 C C . PRO A 1 106 ? 13.518 -9.654 -14.011 1.00 77.25 106 PRO A C 1
ATOM 828 O O . PRO A 1 106 ? 12.979 -10.721 -14.278 1.00 77.25 106 PRO A O 1
ATOM 831 N N . ASN A 1 107 ? 14.570 -9.597 -13.187 1.00 76.38 107 ASN A N 1
ATOM 832 C CA . ASN A 1 107 ? 15.207 -10.812 -12.655 1.00 76.38 107 ASN A CA 1
ATOM 833 C C . ASN A 1 107 ? 14.288 -11.600 -11.703 1.00 76.38 107 ASN A C 1
ATOM 835 O O . ASN A 1 107 ? 14.413 -12.813 -11.577 1.00 76.38 107 ASN A O 1
ATOM 839 N N . PHE A 1 108 ? 13.382 -10.921 -10.993 1.00 69.94 108 PHE A N 1
ATOM 840 C CA . PHE A 1 108 ? 12.410 -11.606 -10.140 1.00 69.94 108 PHE A CA 1
ATOM 841 C C . PHE A 1 108 ? 11.237 -12.144 -10.945 1.00 69.94 108 PHE A C 1
ATOM 843 O O . PHE A 1 108 ? 10.707 -13.169 -10.557 1.00 69.94 108 PHE A O 1
ATOM 850 N N . TYR A 1 109 ? 10.834 -11.515 -12.048 1.00 64.44 109 TYR A N 1
ATOM 851 C CA . TYR A 1 109 ? 9.810 -12.093 -12.919 1.00 64.44 109 TYR A CA 1
ATOM 852 C C . TYR A 1 109 ? 10.185 -13.516 -13.368 1.00 64.44 109 TYR A C 1
ATOM 854 O O . TYR A 1 109 ? 9.331 -14.396 -13.372 1.00 64.44 109 TYR A O 1
ATOM 862 N N . GLU A 1 110 ? 11.465 -13.748 -13.670 1.00 63.19 110 GLU A N 1
ATOM 863 C CA . GLU A 1 110 ? 11.978 -15.054 -14.102 1.00 63.19 110 GLU A CA 1
ATOM 864 C C . GLU A 1 110 ? 12.117 -16.082 -12.965 1.00 63.19 110 GLU A C 1
ATOM 866 O O . GLU A 1 110 ? 11.987 -17.278 -13.204 1.00 63.19 110 GLU A O 1
ATOM 871 N N . MET A 1 111 ? 12.402 -15.639 -11.734 1.00 65.12 111 MET A N 1
ATOM 872 C CA . MET A 1 111 ? 12.740 -16.532 -10.610 1.00 65.12 111 MET A CA 1
ATOM 873 C C . MET A 1 111 ? 11.662 -16.638 -9.528 1.00 65.12 111 MET A C 1
ATOM 875 O O . MET A 1 111 ? 11.690 -17.557 -8.708 1.00 65.12 111 MET A O 1
ATOM 879 N N . ALA A 1 112 ? 10.761 -15.665 -9.436 1.00 57.34 112 ALA A N 1
ATOM 880 C CA . ALA A 1 112 ? 9.759 -15.627 -8.388 1.00 57.34 112 ALA A CA 1
ATOM 881 C C . ALA A 1 112 ? 8.634 -16.623 -8.709 1.00 57.34 112 ALA A C 1
ATOM 883 O O . ALA A 1 112 ? 8.281 -16.791 -9.877 1.00 57.34 112 ALA A O 1
ATOM 884 N N . PRO A 1 113 ? 7.997 -17.229 -7.689 1.00 56.34 113 PRO A N 1
ATOM 885 C CA . PRO A 1 113 ? 6.835 -18.108 -7.849 1.00 56.34 113 PRO A CA 1
ATOM 886 C C . PRO A 1 113 ? 5.569 -17.308 -8.217 1.00 56.34 113 PRO A C 1
ATOM 888 O O . PRO A 1 113 ? 4.508 -17.443 -7.611 1.00 56.34 113 PRO A O 1
ATOM 891 N N . ILE A 1 114 ? 5.695 -16.416 -9.197 1.00 55.91 114 ILE A N 1
ATOM 892 C CA . ILE A 1 114 ? 4.627 -15.620 -9.791 1.00 55.91 114 ILE A CA 1
ATOM 893 C C . ILE A 1 114 ? 3.976 -16.409 -10.934 1.00 55.91 114 ILE A C 1
ATOM 895 O O . ILE A 1 114 ? 2.838 -16.121 -11.297 1.00 55.91 114 ILE A O 1
ATOM 899 N N . GLU A 1 115 ? 4.623 -17.462 -11.449 1.00 52.34 115 GLU A N 1
ATOM 900 C CA . GLU A 1 115 ? 4.011 -18.374 -12.426 1.00 52.34 115 GLU A CA 1
ATOM 901 C C . GLU A 1 115 ? 2.678 -18.944 -11.926 1.00 52.34 115 GLU A C 1
ATOM 903 O O . GLU A 1 115 ? 1.697 -18.955 -12.669 1.00 52.34 115 GLU A O 1
ATOM 908 N N . THR A 1 116 ? 2.576 -19.288 -10.639 1.00 50.38 116 THR A N 1
ATOM 909 C CA . THR A 1 116 ? 1.325 -19.757 -10.020 1.00 50.38 116 THR A CA 1
ATOM 910 C C . THR A 1 116 ? 0.222 -18.692 -10.028 1.00 50.38 116 THR A C 1
ATOM 912 O O . THR A 1 116 ? -0.963 -19.010 -9.974 1.00 50.38 116 THR A O 1
ATOM 915 N N . ILE A 1 117 ? 0.598 -17.415 -10.112 1.00 51.38 117 ILE A N 1
ATOM 916 C CA . ILE A 1 117 ? -0.307 -16.264 -10.123 1.00 51.38 117 ILE A CA 1
ATOM 917 C C 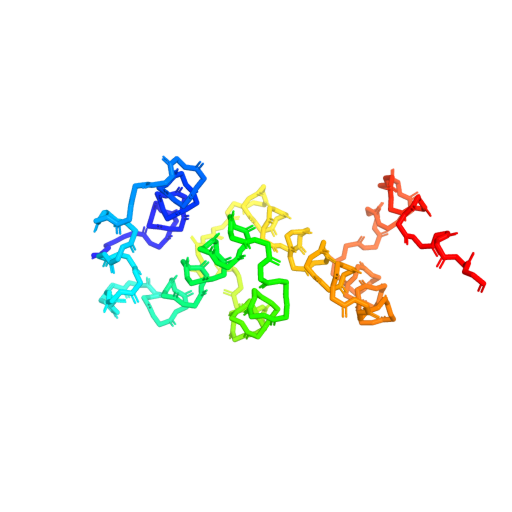. ILE A 1 117 ? -0.750 -15.945 -11.571 1.00 51.38 117 ILE A C 1
ATOM 919 O O . ILE A 1 117 ? -1.923 -15.637 -11.807 1.00 51.38 117 ILE A O 1
ATOM 923 N N . ALA A 1 118 ? 0.142 -16.108 -12.557 1.00 44.72 118 ALA A N 1
ATOM 924 C CA . ALA A 1 118 ? -0.144 -15.946 -13.989 1.00 44.72 118 ALA A CA 1
ATOM 925 C C . ALA A 1 118 ? -0.980 -17.096 -14.597 1.00 44.72 118 ALA A C 1
ATOM 927 O O . ALA A 1 118 ? -1.709 -16.884 -15.565 1.00 44.72 118 ALA A O 1
ATOM 928 N N . GLN A 1 119 ? -0.919 -18.302 -14.021 1.00 45.69 119 GLN A N 1
ATOM 929 C CA . GLN A 1 119 ? -1.590 -19.504 -14.537 1.00 45.69 119 GLN A CA 1
ATOM 930 C C . GLN A 1 119 ? -3.071 -19.657 -14.153 1.00 45.69 119 GLN A C 1
ATOM 932 O O . GLN A 1 119 ? -3.680 -20.664 -14.507 1.00 45.69 119 GLN A O 1
ATOM 937 N N . SER A 1 120 ? -3.707 -18.669 -13.512 1.00 41.50 120 SER A N 1
ATOM 938 C CA . SER A 1 120 ? -5.174 -18.677 -13.363 1.00 41.50 120 SER A CA 1
ATOM 939 C C . SER A 1 120 ? -5.862 -18.307 -14.687 1.00 41.50 120 SER A C 1
ATOM 941 O O . SER A 1 120 ? -6.453 -17.235 -14.836 1.00 41.50 120 SER A O 1
ATOM 943 N N . LYS A 1 121 ? -5.724 -19.193 -15.675 1.00 40.12 121 LYS A N 1
ATOM 944 C CA . LYS A 1 121 ? -6.606 -19.300 -16.833 1.00 40.12 121 LYS A CA 1
ATOM 945 C C . LYS A 1 121 ? -7.834 -20.098 -16.389 1.00 40.12 121 LYS A C 1
ATOM 947 O O . LYS A 1 121 ? -7.697 -21.268 -16.044 1.00 40.12 121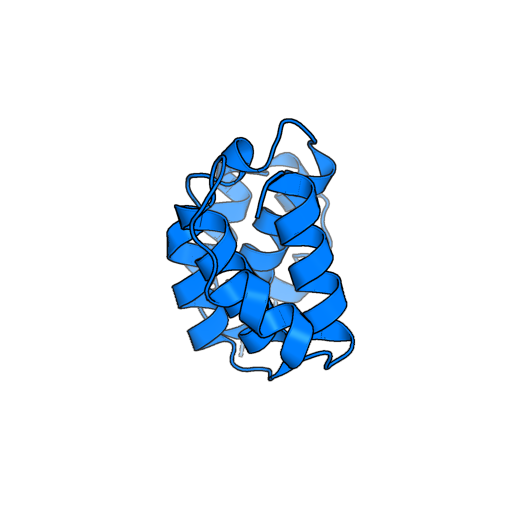 LYS A O 1
ATOM 952 N N . ASN A 1 122 ? -8.990 -19.439 -16.372 1.00 37.09 122 ASN A N 1
ATOM 953 C CA . ASN A 1 122 ? -10.224 -20.097 -16.800 1.00 37.09 122 ASN A CA 1
ATOM 954 C C . ASN A 1 122 ? -10.212 -20.113 -18.327 1.00 37.09 122 ASN A C 1
ATOM 956 O O . ASN A 1 122 ? -9.778 -19.080 -18.894 1.00 37.09 122 ASN A O 1
#